Protein AF-A0A2T2WIY4-F1 (afdb_monomer_lite)

Organism: NCBI:txid53633

Radius of gyration: 14.81 Å; chains: 1; bounding box: 44×18×37 Å

Secondary structure (DSSP, 8-state):
-HHHHHHHHHHHHHHHHHTTSS---HHHHHHHHHHHHHHHHHHHHHHHHH--HHHHHHHHHHHHHHHHHHHS-TT-HHHHHHHHHHHHHHHHHHHHHHHHHHHHTT--

Sequence (108 aa):
MIFRVAFLVAFVVGLGNLFHVYTMSATLLDVHIVAGLIMLVALAWIAVETKNAVVVIAGILVIAGGILALTSAAASLLPNLFHVGLMLLAVALVEVAVGRTSRRATVH

Structure (mmCIF, N/CA/C/O backbone):
data_AF-A0A2T2WIY4-F1
#
_entry.id   AF-A0A2T2WIY4-F1
#
loop_
_atom_site.group_PDB
_atom_site.id
_atom_site.type_symbol
_atom_site.label_atom_id
_atom_site.label_alt_id
_atom_site.label_comp_id
_atom_site.label_asym_id
_atom_site.label_entity_id
_atom_site.label_seq_id
_atom_site.pdbx_PDB_ins_code
_atom_site.Cartn_x
_atom_site.Cartn_y
_atom_site.Cartn_z
_atom_site.occupancy
_atom_site.B_iso_or_equiv
_atom_site.auth_seq_id
_atom_site.auth_comp_id
_atom_site.auth_asym_id
_atom_site.auth_atom_id
_atom_site.pdbx_PDB_model_num
ATOM 1 N N . MET A 1 1 ? -13.772 -3.734 -1.097 1.00 84.25 1 MET A N 1
ATOM 2 C CA . MET A 1 1 ? -13.215 -4.376 -2.315 1.00 84.25 1 MET A CA 1
ATOM 3 C C . MET A 1 1 ? -12.162 -3.513 -3.006 1.00 84.25 1 MET A C 1
ATOM 5 O O . MET A 1 1 ? -11.114 -4.054 -3.324 1.00 84.25 1 MET A O 1
ATOM 9 N N . ILE A 1 2 ? -12.379 -2.199 -3.166 1.00 90.88 2 ILE A N 1
ATOM 10 C CA . ILE A 1 2 ? -11.441 -1.265 -3.832 1.00 90.88 2 ILE A CA 1
ATOM 11 C C . ILE A 1 2 ? -9.997 -1.373 -3.302 1.00 90.88 2 ILE A C 1
ATOM 13 O O . ILE A 1 2 ? -9.082 -1.545 -4.097 1.00 90.88 2 ILE A O 1
ATOM 17 N N . PHE A 1 3 ? -9.799 -1.377 -1.976 1.00 92.38 3 PHE A N 1
ATOM 18 C CA . PHE A 1 3 ? -8.474 -1.541 -1.353 1.00 92.38 3 PHE A CA 1
ATOM 19 C C . PHE A 1 3 ? -7.715 -2.783 -1.852 1.00 92.38 3 PHE A C 1
ATOM 21 O O . PHE A 1 3 ? -6.561 -2.682 -2.254 1.00 92.38 3 PHE A O 1
ATOM 28 N N . ARG A 1 4 ? -8.379 -3.948 -1.872 1.00 93.00 4 ARG A N 1
ATOM 29 C CA . ARG A 1 4 ? -7.770 -5.221 -2.289 1.00 93.00 4 ARG A CA 1
ATOM 30 C C . ARG A 1 4 ? -7.382 -5.211 -3.765 1.00 93.00 4 ARG A C 1
ATOM 32 O O . ARG A 1 4 ? -6.340 -5.747 -4.117 1.00 93.00 4 ARG A O 1
ATOM 39 N N . VAL A 1 5 ? -8.212 -4.603 -4.614 1.00 95.88 5 VAL A N 1
ATOM 40 C CA . VAL A 1 5 ? -7.935 -4.486 -6.053 1.00 95.88 5 VAL A CA 1
ATOM 41 C C . VAL A 1 5 ? -6.757 -3.546 -6.292 1.00 95.88 5 VAL A C 1
ATOM 43 O O . VAL A 1 5 ? -5.844 -3.907 -7.024 1.00 95.88 5 VAL A O 1
ATOM 46 N N . ALA A 1 6 ? -6.737 -2.383 -5.635 1.00 95.38 6 ALA A N 1
ATOM 47 C CA . ALA A 1 6 ? -5.623 -1.444 -5.726 1.00 95.38 6 ALA A CA 1
ATOM 48 C C . ALA A 1 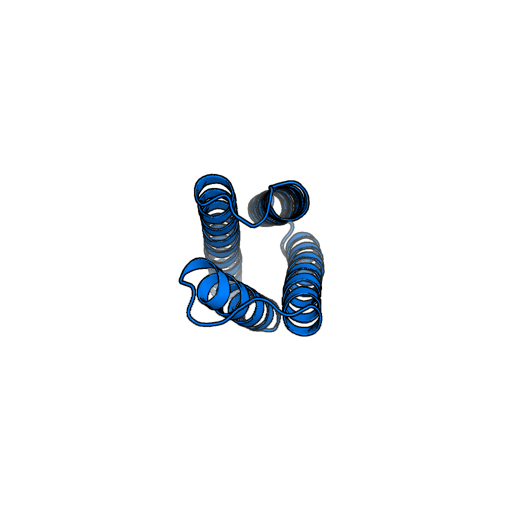6 ? -4.307 -2.086 -5.256 1.00 95.38 6 ALA A C 1
ATOM 50 O O . ALA A 1 6 ? -3.302 -2.005 -5.958 1.00 95.38 6 ALA A O 1
ATOM 51 N N . PHE A 1 7 ? -4.338 -2.817 -4.137 1.00 95.88 7 PHE A N 1
ATOM 52 C CA . PHE A 1 7 ? -3.197 -3.608 -3.685 1.00 95.88 7 PHE A CA 1
ATOM 53 C C . PHE A 1 7 ? -2.763 -4.645 -4.714 1.00 95.88 7 PHE A C 1
ATOM 55 O O . PHE A 1 7 ? -1.584 -4.704 -5.034 1.00 95.88 7 PHE A O 1
ATOM 62 N N . LEU A 1 8 ? -3.687 -5.439 -5.257 1.00 96.38 8 LEU A N 1
ATOM 63 C CA . LEU A 1 8 ? -3.350 -6.473 -6.230 1.00 96.38 8 LEU A CA 1
ATOM 64 C C . LEU A 1 8 ? -2.699 -5.880 -7.485 1.00 96.38 8 LEU A C 1
ATOM 66 O O . LEU A 1 8 ? -1.700 -6.415 -7.954 1.00 96.38 8 LEU A O 1
ATOM 70 N N . VAL A 1 9 ? -3.229 -4.765 -7.998 1.00 96.06 9 VAL A N 1
ATOM 71 C CA . VAL A 1 9 ? -2.649 -4.056 -9.147 1.00 96.06 9 VAL A CA 1
ATOM 72 C C . VAL A 1 9 ? -1.238 -3.574 -8.818 1.00 96.06 9 VAL A C 1
ATOM 74 O O . VAL A 1 9 ? -0.305 -3.914 -9.541 1.00 96.06 9 VAL A O 1
ATOM 77 N N . ALA A 1 10 ? -1.052 -2.850 -7.709 1.00 94.38 10 ALA A N 1
ATOM 78 C CA . ALA A 1 10 ? 0.271 -2.389 -7.292 1.00 94.38 10 ALA A CA 1
ATOM 79 C C . ALA A 1 10 ? 1.239 -3.570 -7.108 1.00 94.38 10 ALA A C 1
ATOM 81 O O . ALA A 1 10 ? 2.358 -3.548 -7.614 1.00 94.38 10 ALA A O 1
ATOM 82 N N . PHE A 1 11 ? 0.794 -4.632 -6.443 1.00 94.56 11 PHE A N 1
ATOM 83 C CA . PHE A 1 11 ? 1.603 -5.796 -6.117 1.00 94.56 11 PHE A CA 1
ATOM 84 C C . PHE A 1 11 ? 2.046 -6.564 -7.360 1.00 94.56 11 PHE A C 1
ATOM 86 O O . PHE A 1 11 ? 3.233 -6.835 -7.505 1.00 94.56 11 PHE A O 1
ATOM 93 N N . VAL A 1 12 ? 1.133 -6.860 -8.290 1.00 95.50 12 VAL A N 1
ATOM 94 C CA . VAL A 1 12 ? 1.479 -7.523 -9.557 1.00 95.50 12 VAL A CA 1
ATOM 95 C C . VAL A 1 12 ? 2.440 -6.654 -10.360 1.00 95.50 12 VAL A C 1
ATOM 97 O O . VAL A 1 12 ? 3.457 -7.163 -10.831 1.00 95.50 12 VAL A O 1
ATOM 100 N N . VAL A 1 13 ? 2.171 -5.343 -10.444 1.00 93.31 13 VAL A N 1
ATOM 101 C CA . VAL A 1 13 ? 3.038 -4.414 -11.175 1.00 93.31 13 VAL A CA 1
ATOM 102 C C . VAL A 1 13 ? 4.452 -4.371 -10.570 1.00 93.31 13 VAL A C 1
ATOM 104 O O . VAL A 1 13 ? 5.447 -4.431 -11.295 1.00 93.31 13 VAL A O 1
ATOM 107 N N . GLY A 1 14 ? 4.547 -4.323 -9.240 1.00 90.62 14 GLY A N 1
ATOM 108 C CA . GLY A 1 14 ? 5.814 -4.308 -8.510 1.00 90.62 14 GLY A CA 1
ATOM 109 C C . GLY A 1 14 ? 6.580 -5.629 -8.609 1.00 90.62 14 GLY A C 1
ATOM 110 O O . GLY A 1 14 ? 7.782 -5.617 -8.869 1.00 90.62 14 GLY A O 1
ATOM 111 N N . LEU A 1 15 ? 5.896 -6.770 -8.464 1.00 92.88 15 LEU A N 1
ATOM 112 C CA . LEU A 1 15 ? 6.518 -8.093 -8.554 1.00 92.88 15 LEU A CA 1
ATOM 113 C C . LEU A 1 15 ? 7.059 -8.390 -9.949 1.00 92.88 15 LEU A C 1
ATOM 115 O O . LEU A 1 15 ? 8.150 -8.944 -10.064 1.00 92.88 15 LEU A O 1
ATOM 119 N N . GLY A 1 16 ? 6.327 -8.023 -11.003 1.00 91.12 16 GLY A N 1
ATOM 120 C CA . GLY A 1 16 ? 6.799 -8.257 -12.364 1.00 91.12 16 GLY A CA 1
ATOM 121 C C . GLY A 1 16 ? 8.100 -7.510 -12.664 1.00 91.12 16 GLY A C 1
ATOM 122 O O . GLY A 1 16 ? 8.982 -8.072 -13.309 1.00 91.12 16 GLY A O 1
ATOM 123 N N . ASN A 1 17 ? 8.277 -6.306 -12.108 1.00 89.06 17 ASN A N 1
ATOM 124 C CA . ASN A 1 17 ? 9.551 -5.593 -12.183 1.00 89.06 17 ASN A CA 1
ATOM 125 C C . ASN A 1 17 ? 10.628 -6.213 -11.270 1.00 89.06 17 ASN A C 1
ATOM 127 O O . ASN A 1 17 ? 11.764 -6.391 -11.701 1.00 89.06 17 ASN A O 1
ATOM 131 N N . LEU A 1 18 ? 10.279 -6.577 -10.029 1.00 89.50 18 LEU A N 1
ATOM 132 C CA . LEU A 1 18 ? 11.209 -7.164 -9.053 1.00 89.50 18 LEU A CA 1
ATOM 133 C C . LEU A 1 18 ? 11.816 -8.494 -9.524 1.00 89.50 18 LEU A C 1
ATOM 135 O O . LEU A 1 18 ? 12.994 -8.747 -9.297 1.00 89.50 18 LEU A O 1
ATOM 139 N N . PHE A 1 19 ? 11.015 -9.337 -10.175 1.00 91.38 19 PHE A N 1
ATOM 140 C CA . PHE A 1 19 ? 11.445 -10.630 -10.712 1.00 91.38 19 PHE A CA 1
ATOM 141 C C . PHE A 1 19 ? 11.883 -10.564 -12.181 1.00 91.38 19 PHE A C 1
ATOM 143 O O . PHE A 1 19 ? 12.076 -11.606 -12.801 1.00 91.38 19 PHE A O 1
ATOM 150 N N . HIS A 1 20 ? 12.036 -9.361 -12.745 1.00 88.50 20 HIS A N 1
ATOM 151 C CA . HIS A 1 20 ? 12.449 -9.146 -14.135 1.00 88.50 20 HIS A CA 1
ATOM 152 C C . HIS A 1 20 ? 11.564 -9.852 -15.184 1.00 88.50 20 HIS A C 1
ATOM 154 O O . HIS A 1 20 ? 12.038 -10.226 -16.253 1.00 88.50 20 HIS A O 1
ATOM 160 N N . VAL A 1 21 ? 10.265 -10.008 -14.905 1.00 92.81 21 VAL A N 1
ATOM 161 C CA . VAL A 1 21 ? 9.273 -10.512 -15.875 1.00 92.81 21 VAL A CA 1
ATOM 162 C C . VAL A 1 21 ? 9.065 -9.496 -17.004 1.00 92.81 21 VAL A C 1
ATOM 164 O O . VAL A 1 21 ? 8.878 -9.872 -18.158 1.00 92.81 21 VAL A O 1
ATOM 167 N N . TYR A 1 22 ? 9.128 -8.204 -16.678 1.00 90.12 22 TYR A N 1
ATOM 168 C CA . TYR A 1 22 ? 9.177 -7.091 -17.627 1.00 90.12 22 TYR A CA 1
ATOM 169 C C . TYR A 1 22 ? 9.961 -5.921 -17.027 1.00 90.12 22 TYR A C 1
ATOM 171 O O . TYR A 1 22 ? 10.213 -5.865 -15.822 1.00 90.12 22 TYR A O 1
ATOM 179 N N . THR A 1 23 ? 10.327 -4.956 -17.867 1.00 86.94 23 THR A N 1
ATOM 180 C CA . THR A 1 23 ? 10.945 -3.700 -17.439 1.00 86.94 23 THR A CA 1
ATOM 181 C C . THR A 1 23 ? 9.878 -2.677 -17.054 1.00 86.94 23 THR A C 1
ATOM 183 O O . THR A 1 23 ? 8.895 -2.485 -17.774 1.00 86.94 23 THR A O 1
ATOM 186 N N . MET A 1 24 ? 10.050 -2.007 -15.909 1.00 89.00 24 MET A N 1
ATOM 187 C CA . MET A 1 24 ? 9.132 -0.945 -15.489 1.00 89.00 24 MET A CA 1
ATOM 188 C C . MET A 1 24 ? 9.216 0.247 -16.450 1.00 89.00 24 MET A C 1
ATOM 190 O O . MET A 1 24 ? 10.197 0.991 -16.454 1.00 89.00 24 MET A O 1
ATOM 194 N N . SER A 1 25 ? 8.177 0.439 -17.262 1.00 93.56 25 SER A N 1
ATOM 195 C CA . SER A 1 25 ? 8.006 1.648 -18.068 1.00 93.56 25 SER A CA 1
ATOM 196 C C . SER A 1 25 ? 7.474 2.803 -17.214 1.00 93.56 25 SER A C 1
ATOM 198 O O . SER A 1 25 ? 6.908 2.579 -16.143 1.00 93.56 25 SER A O 1
ATOM 200 N N . ALA A 1 26 ? 7.597 4.040 -17.707 1.00 92.25 26 ALA A N 1
ATOM 201 C CA . ALA A 1 26 ? 7.035 5.215 -17.033 1.00 92.25 26 ALA A CA 1
ATOM 202 C C . ALA A 1 26 ? 5.528 5.053 -16.756 1.00 92.25 26 ALA A C 1
ATOM 204 O O . ALA A 1 26 ? 5.069 5.297 -15.648 1.00 92.25 26 ALA A O 1
ATOM 205 N N . THR A 1 27 ? 4.774 4.518 -17.720 1.00 94.75 27 THR A N 1
ATOM 206 C CA . THR A 1 27 ? 3.336 4.268 -17.558 1.00 94.75 27 THR A CA 1
ATOM 207 C C . THR A 1 27 ? 3.034 3.221 -16.484 1.00 94.75 27 THR A C 1
ATOM 209 O O . THR A 1 27 ? 2.091 3.390 -15.716 1.00 94.75 27 THR A O 1
ATOM 212 N N . LEU A 1 28 ? 3.812 2.134 -16.401 1.00 93.56 28 LEU A N 1
ATOM 213 C CA . LEU A 1 28 ? 3.618 1.120 -15.357 1.00 93.56 28 LEU A CA 1
ATOM 214 C C . LEU A 1 28 ? 3.979 1.660 -13.971 1.00 93.56 28 LEU A C 1
ATOM 216 O O . LEU A 1 28 ? 3.287 1.351 -13.001 1.00 93.56 28 LEU A O 1
ATOM 220 N N . LEU A 1 29 ? 5.014 2.498 -13.891 1.00 92.19 29 LEU A N 1
ATOM 221 C CA . LEU A 1 29 ? 5.368 3.202 -12.666 1.00 92.19 29 LEU A CA 1
ATOM 222 C C . LEU A 1 29 ? 4.222 4.114 -12.204 1.00 92.19 29 LEU A C 1
ATOM 224 O O . LEU A 1 29 ? 3.829 4.039 -11.041 1.00 92.19 29 LEU A O 1
ATOM 228 N N . ASP A 1 30 ? 3.631 4.898 -13.109 1.00 94.19 30 ASP A N 1
ATOM 229 C CA . ASP A 1 30 ? 2.484 5.759 -1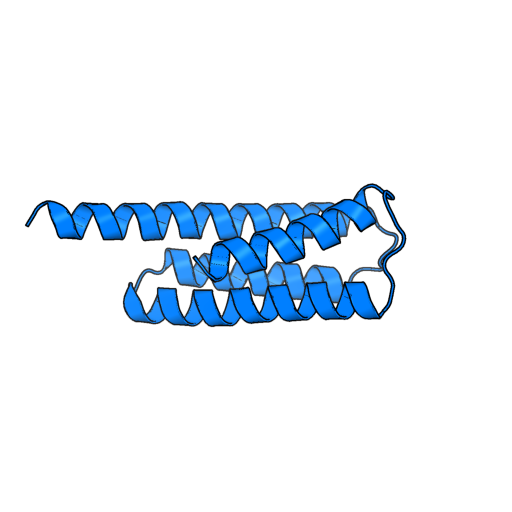2.798 1.00 94.19 30 ASP A CA 1
ATOM 230 C C . ASP A 1 30 ? 1.290 4.941 -12.294 1.00 94.19 30 ASP A C 1
ATOM 232 O O . ASP A 1 30 ? 0.703 5.261 -11.260 1.00 94.19 30 ASP A O 1
ATOM 236 N N . VAL A 1 31 ? 0.960 3.835 -12.972 1.00 95.38 31 VAL A N 1
ATOM 237 C CA . VAL A 1 31 ? -0.113 2.920 -12.546 1.00 95.38 31 VAL A CA 1
ATOM 238 C C . VAL A 1 31 ? 0.162 2.356 -11.149 1.00 95.38 31 VAL A C 1
ATOM 240 O O . VAL A 1 31 ? -0.747 2.307 -10.319 1.00 95.38 31 VAL A O 1
ATOM 243 N N . HIS A 1 32 ? 1.404 1.961 -10.863 1.00 95.19 32 HIS A N 1
ATOM 244 C CA . HIS A 1 32 ? 1.803 1.445 -9.556 1.00 95.19 32 HIS A CA 1
ATOM 245 C C . HIS A 1 32 ? 1.651 2.501 -8.450 1.00 95.19 32 HIS A C 1
ATOM 247 O O . HIS A 1 32 ? 1.059 2.222 -7.404 1.00 95.19 32 HIS A O 1
ATOM 253 N N . ILE A 1 33 ? 2.128 3.726 -8.694 1.00 94.44 33 ILE A N 1
ATOM 254 C CA . ILE A 1 33 ? 2.028 4.842 -7.745 1.00 94.44 33 ILE A CA 1
ATOM 255 C C . ILE A 1 33 ? 0.561 5.201 -7.495 1.00 94.44 33 ILE A C 1
ATOM 257 O O . ILE A 1 33 ? 0.141 5.307 -6.343 1.00 94.44 33 ILE A O 1
ATOM 261 N N . VAL A 1 34 ? -0.244 5.337 -8.553 1.00 96.88 34 VAL A N 1
ATOM 262 C CA . VAL A 1 34 ? -1.675 5.654 -8.442 1.00 96.88 34 VAL A CA 1
ATOM 263 C C . VAL A 1 34 ? -2.414 4.571 -7.658 1.00 96.8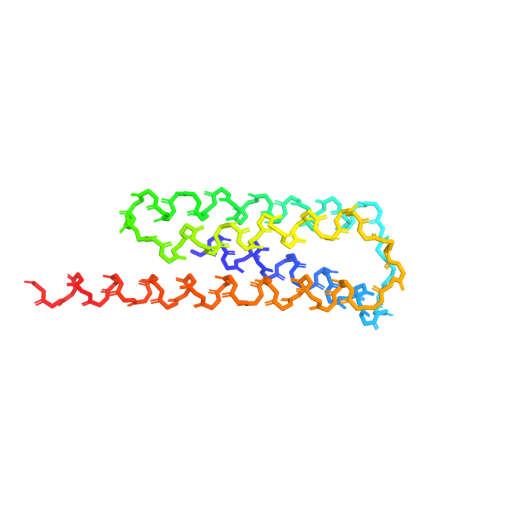8 34 VAL A C 1
ATOM 265 O O . VAL A 1 34 ? -3.217 4.892 -6.781 1.00 96.88 34 VAL A O 1
ATOM 268 N N . ALA A 1 35 ? -2.113 3.294 -7.900 1.00 96.62 35 ALA A N 1
ATOM 269 C CA . ALA A 1 35 ? -2.679 2.197 -7.124 1.00 96.62 35 ALA A CA 1
ATOM 270 C C . ALA A 1 35 ? -2.311 2.300 -5.629 1.00 96.62 35 ALA A C 1
ATOM 272 O O . ALA A 1 35 ? -3.186 2.154 -4.772 1.00 96.62 35 ALA A O 1
ATOM 273 N N . GLY A 1 36 ? -1.060 2.648 -5.306 1.00 95.50 36 GLY A N 1
ATOM 274 C CA . GLY A 1 36 ? -0.624 2.931 -3.934 1.00 95.50 36 GLY A CA 1
ATOM 275 C C . GLY A 1 36 ? -1.362 4.112 -3.285 1.00 95.50 36 GLY A C 1
ATOM 276 O O . GLY A 1 36 ? -1.784 4.025 -2.131 1.00 95.50 36 GLY A O 1
ATOM 277 N N . LEU A 1 37 ? -1.605 5.195 -4.027 1.00 96.75 37 LEU A N 1
ATOM 278 C CA . LEU A 1 37 ? -2.380 6.343 -3.538 1.00 96.75 37 LEU A CA 1
ATOM 279 C C . LEU A 1 37 ? -3.848 5.980 -3.276 1.00 96.75 37 LEU A C 1
ATOM 281 O O . LEU A 1 37 ? -4.400 6.358 -2.242 1.00 96.75 37 LEU A O 1
ATOM 285 N N . ILE A 1 38 ? -4.472 5.198 -4.162 1.00 97.25 38 ILE A N 1
ATOM 286 C CA . ILE A 1 38 ? -5.838 4.692 -3.961 1.00 97.25 38 ILE A CA 1
ATOM 287 C C . ILE A 1 38 ? -5.905 3.832 -2.693 1.00 97.25 38 ILE A C 1
ATOM 289 O O . ILE A 1 38 ? -6.854 3.961 -1.915 1.00 97.25 38 ILE A O 1
ATOM 293 N N . MET A 1 39 ? -4.897 2.986 -2.447 1.00 96.12 39 MET A N 1
ATOM 294 C CA . MET A 1 39 ? -4.809 2.229 -1.196 1.00 96.12 39 MET A CA 1
ATOM 295 C C . MET A 1 39 ? -4.748 3.151 0.023 1.00 96.12 39 MET A C 1
ATOM 297 O O . MET A 1 39 ? -5.483 2.915 0.978 1.00 96.12 39 MET A O 1
ATOM 301 N N . LEU A 1 40 ? -3.917 4.197 -0.000 1.00 96.00 40 LEU A N 1
ATOM 302 C CA . LEU A 1 40 ? -3.799 5.144 1.113 1.00 96.00 40 LEU A CA 1
ATOM 303 C C . LEU A 1 40 ? -5.119 5.861 1.408 1.00 96.00 40 LEU A C 1
ATOM 305 O O . LEU A 1 40 ? -5.525 5.935 2.567 1.00 96.00 40 LEU A O 1
ATOM 309 N N . VAL A 1 41 ? -5.824 6.326 0.374 1.00 97.12 41 VAL A N 1
ATOM 310 C CA . VAL A 1 41 ? -7.149 6.948 0.526 1.00 97.12 41 VAL A CA 1
ATOM 311 C C . VAL A 1 41 ? -8.150 5.955 1.120 1.00 97.12 41 VAL A C 1
ATOM 313 O O . VAL A 1 41 ? -8.875 6.289 2.058 1.00 97.12 41 VAL A O 1
ATOM 316 N N . ALA A 1 42 ? -8.161 4.711 0.633 1.00 95.44 42 ALA A N 1
ATOM 317 C CA . ALA A 1 42 ? -9.030 3.670 1.171 1.00 95.44 42 ALA A CA 1
ATOM 318 C C . ALA A 1 42 ? -8.707 3.347 2.640 1.00 95.44 42 ALA A C 1
ATOM 320 O O . ALA A 1 42 ? -9.622 3.161 3.438 1.00 95.44 42 ALA A O 1
ATOM 321 N N . LEU A 1 43 ? -7.427 3.315 3.021 1.00 95.62 43 LEU A N 1
ATOM 322 C CA . LEU A 1 43 ? -7.005 3.098 4.405 1.00 95.62 43 LEU A CA 1
ATOM 323 C C . LEU A 1 43 ? -7.407 4.247 5.318 1.00 95.62 43 LEU A C 1
ATOM 325 O O . LEU A 1 43 ? -7.900 3.987 6.412 1.00 95.62 43 LEU A O 1
ATOM 329 N N . ALA A 1 44 ? -7.249 5.492 4.869 1.00 94.50 44 ALA A N 1
ATOM 330 C CA . ALA A 1 44 ? -7.704 6.658 5.615 1.00 94.50 44 ALA A CA 1
ATOM 331 C C . ALA A 1 44 ? -9.216 6.583 5.872 1.00 94.50 44 ALA A C 1
ATOM 333 O O . ALA A 1 44 ? -9.656 6.752 7.008 1.00 94.50 44 ALA A O 1
ATOM 334 N N . TRP A 1 45 ? -9.999 6.226 4.850 1.00 95.06 45 TRP A N 1
ATOM 335 C CA . TRP A 1 45 ? -11.439 6.021 4.993 1.00 95.06 45 TRP A CA 1
ATOM 336 C C . TRP A 1 45 ? -11.776 4.904 5.994 1.00 95.06 45 TRP A C 1
ATOM 338 O O . TRP A 1 45 ? -12.557 5.113 6.920 1.00 95.06 45 TRP A O 1
ATOM 348 N N . ILE A 1 46 ? -11.151 3.726 5.863 1.00 92.19 46 ILE A N 1
ATOM 349 C CA . ILE A 1 46 ? -11.368 2.592 6.779 1.00 92.19 46 ILE A CA 1
ATOM 350 C C . ILE A 1 46 ? -10.958 2.960 8.211 1.00 92.19 46 ILE A C 1
ATOM 352 O O . ILE A 1 46 ? -11.631 2.562 9.162 1.00 92.19 46 ILE A O 1
ATOM 356 N N . ALA A 1 47 ? -9.871 3.710 8.392 1.00 93.19 47 ALA A N 1
ATOM 357 C CA . ALA A 1 47 ? -9.403 4.140 9.704 1.00 93.19 47 ALA A CA 1
ATOM 358 C C . ALA A 1 47 ? -10.414 5.069 10.389 1.00 93.19 47 ALA A C 1
ATOM 360 O O . ALA A 1 47 ? -10.687 4.885 11.574 1.00 93.19 47 ALA A O 1
ATOM 361 N N . VAL A 1 48 ? -10.999 6.016 9.645 1.00 93.50 48 VAL A N 1
ATOM 362 C CA . VAL A 1 48 ? -12.053 6.914 10.148 1.00 93.50 48 VAL A CA 1
ATOM 363 C C . VAL A 1 48 ? -13.300 6.122 10.540 1.00 93.50 48 VAL A C 1
ATOM 365 O O . VAL A 1 48 ? -13.797 6.283 11.654 1.00 93.50 48 VAL A O 1
ATOM 368 N N . GLU A 1 49 ? -13.759 5.226 9.666 1.00 91.56 49 GLU A N 1
ATOM 369 C CA . GLU A 1 49 ? -14.985 4.448 9.878 1.00 91.56 49 GLU A CA 1
ATOM 370 C C . GLU A 1 49 ? -14.857 3.476 11.060 1.00 91.56 49 GLU A C 1
ATOM 372 O O . GLU A 1 49 ? -15.730 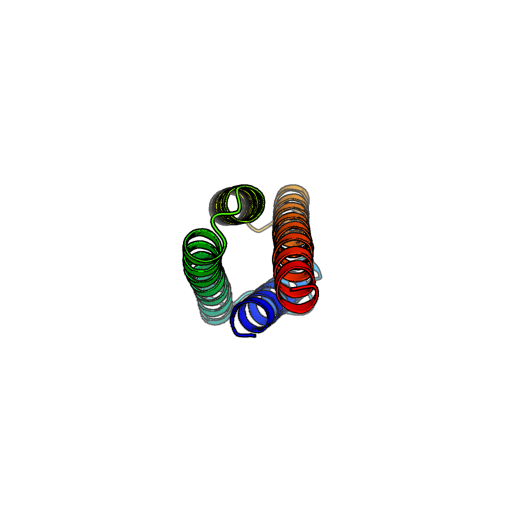3.376 11.919 1.00 91.56 49 GLU A O 1
ATOM 377 N N . THR A 1 50 ? -13.736 2.757 11.136 1.00 88.31 50 THR A N 1
ATOM 378 C CA . THR A 1 50 ? -13.535 1.708 12.149 1.00 88.31 50 THR A CA 1
ATOM 379 C C . THR A 1 50 ? -12.935 2.222 13.454 1.00 88.31 50 THR A C 1
ATOM 381 O O . THR A 1 50 ? -12.930 1.486 14.442 1.00 88.31 50 THR A O 1
ATOM 384 N N . LYS A 1 51 ? -12.387 3.447 13.462 1.00 90.69 51 LYS A N 1
ATOM 385 C CA . LYS A 1 51 ? -11.616 4.038 14.574 1.00 90.69 51 LYS A CA 1
ATOM 386 C C . LYS A 1 51 ? -10.530 3.097 15.116 1.00 90.69 51 LYS A C 1
ATOM 388 O O . LYS A 1 51 ? -10.212 3.106 16.304 1.00 90.69 51 LYS A O 1
ATOM 393 N N . ASN A 1 52 ? -9.979 2.245 14.252 1.00 91.12 52 ASN A N 1
ATOM 394 C CA . ASN A 1 52 ? -9.056 1.191 14.645 1.00 91.12 52 ASN A CA 1
ATOM 395 C C . ASN A 1 52 ? -7.602 1.632 14.432 1.00 91.12 52 ASN A C 1
ATOM 397 O O . ASN A 1 52 ? -7.154 1.817 13.299 1.00 91.12 52 ASN A O 1
ATOM 401 N N . ALA A 1 53 ? -6.842 1.730 15.526 1.00 92.81 53 ALA A N 1
ATOM 402 C CA . ALA A 1 53 ? -5.433 2.120 15.501 1.00 92.81 53 ALA A CA 1
ATOM 403 C C . ALA A 1 53 ? -4.560 1.202 14.624 1.00 92.81 53 ALA A C 1
ATOM 405 O O . ALA A 1 53 ? -3.588 1.664 14.033 1.00 92.81 53 ALA A O 1
ATOM 406 N N . VAL A 1 54 ? -4.921 -0.078 14.471 1.00 94.81 54 VAL A N 1
ATOM 407 C CA . VAL A 1 54 ? -4.189 -1.023 13.610 1.00 94.81 54 VAL A CA 1
ATOM 408 C C . VAL A 1 54 ? -4.245 -0.600 12.139 1.00 94.81 54 VAL A C 1
ATOM 410 O O . VAL A 1 54 ? -3.252 -0.729 11.427 1.00 94.81 54 VAL A O 1
ATOM 413 N N . VAL A 1 55 ? -5.374 -0.046 11.687 1.00 95.00 55 VAL A N 1
ATOM 414 C CA . VAL A 1 55 ? -5.523 0.452 10.309 1.00 95.00 55 VAL A CA 1
ATOM 415 C C . VAL A 1 55 ? -4.667 1.702 10.096 1.00 95.00 55 VAL A C 1
ATOM 417 O O . VAL A 1 55 ? -4.056 1.852 9.042 1.00 95.00 55 VAL A O 1
ATOM 420 N N . VAL A 1 56 ? -4.550 2.561 11.114 1.00 95.44 56 VAL A N 1
ATOM 421 C CA . VAL A 1 56 ? -3.655 3.731 11.078 1.00 95.44 56 VAL A CA 1
ATOM 422 C C . VAL A 1 56 ? -2.195 3.292 10.970 1.00 95.44 56 VAL A C 1
ATOM 424 O O . VAL A 1 56 ? -1.473 3.788 10.108 1.00 95.44 56 VAL A O 1
ATOM 427 N N . ILE A 1 57 ? -1.771 2.319 11.785 1.00 96.44 57 ILE A N 1
ATOM 428 C CA . ILE A 1 57 ? -0.418 1.745 11.719 1.00 96.44 57 ILE A CA 1
ATOM 429 C C . ILE A 1 57 ? -0.153 1.173 10.325 1.00 96.44 57 ILE A C 1
ATOM 431 O O . ILE A 1 57 ? 0.893 1.446 9.743 1.00 96.44 57 ILE A O 1
ATOM 435 N N . ALA A 1 58 ? -1.107 0.438 9.752 1.00 96.50 58 ALA A N 1
ATOM 436 C CA . ALA A 1 58 ? -0.976 -0.064 8.390 1.00 96.50 58 ALA A CA 1
ATOM 437 C C . ALA A 1 58 ? -0.819 1.067 7.360 1.00 96.50 58 ALA A C 1
ATOM 439 O O . ALA A 1 58 ? 0.050 0.976 6.499 1.00 96.50 58 ALA A O 1
ATOM 440 N N . GLY A 1 59 ? -1.588 2.154 7.476 1.00 96.00 59 GLY A N 1
ATOM 441 C CA . GLY A 1 59 ? -1.421 3.348 6.642 1.00 96.00 59 GLY A CA 1
ATOM 442 C C . GLY A 1 59 ? -0.015 3.947 6.738 1.00 96.00 59 GLY A C 1
ATOM 443 O O . GLY A 1 59 ? 0.597 4.242 5.713 1.00 96.00 59 GLY A O 1
ATOM 444 N N . ILE A 1 60 ? 0.540 4.044 7.949 1.00 96.94 60 ILE A N 1
ATOM 445 C CA . ILE A 1 60 ? 1.917 4.513 8.172 1.00 96.94 60 ILE A CA 1
ATOM 446 C C . ILE A 1 60 ? 2.932 3.579 7.500 1.00 96.94 60 ILE A C 1
ATOM 448 O O . ILE A 1 60 ? 3.864 4.063 6.861 1.00 96.94 60 ILE A O 1
ATOM 452 N N . LEU A 1 61 ? 2.745 2.258 7.582 1.00 97.44 61 LEU A N 1
ATOM 453 C CA . LEU A 1 61 ? 3.611 1.293 6.895 1.00 97.44 61 LEU A CA 1
ATOM 454 C C . LEU A 1 61 ? 3.550 1.447 5.368 1.00 97.44 61 LEU A C 1
ATOM 456 O O . LEU A 1 61 ? 4.591 1.360 4.717 1.00 97.44 61 LEU A O 1
ATOM 460 N N . VAL A 1 62 ? 2.367 1.723 4.799 1.00 96.38 62 VAL A N 1
ATOM 461 C CA . VAL A 1 62 ? 2.232 2.009 3.360 1.00 96.38 62 VAL A CA 1
ATOM 462 C C . VAL A 1 62 ? 3.006 3.272 2.981 1.00 96.38 62 VAL A C 1
ATOM 464 O O . VAL A 1 62 ? 3.760 3.251 2.011 1.00 96.38 62 VAL A O 1
ATOM 467 N N . ILE A 1 63 ? 2.894 4.348 3.767 1.00 96.56 63 ILE A N 1
ATOM 468 C CA . ILE A 1 63 ? 3.647 5.593 3.537 1.00 96.56 63 ILE A CA 1
ATOM 469 C C . ILE A 1 63 ? 5.155 5.339 3.628 1.00 96.56 63 ILE A C 1
ATOM 471 O O . ILE A 1 63 ? 5.897 5.714 2.723 1.00 96.56 63 ILE A O 1
ATOM 475 N N . ALA A 1 64 ? 5.613 4.672 4.690 1.00 95.75 64 ALA A N 1
ATOM 476 C CA . ALA A 1 64 ? 7.027 4.377 4.902 1.00 95.75 64 ALA A CA 1
ATOM 477 C C . ALA A 1 64 ? 7.605 3.521 3.767 1.00 95.75 64 ALA A C 1
ATOM 479 O O . ALA A 1 64 ? 8.673 3.830 3.241 1.00 95.75 64 ALA A O 1
ATOM 480 N N . GLY A 1 65 ? 6.881 2.481 3.343 1.00 94.12 65 GLY A N 1
ATOM 481 C CA . GLY A 1 65 ? 7.293 1.670 2.205 1.00 94.12 65 GLY A CA 1
ATOM 482 C C . GLY A 1 65 ? 7.269 2.449 0.890 1.00 94.12 65 GLY A C 1
ATOM 483 O O . GLY A 1 65 ? 8.191 2.295 0.095 1.00 94.12 65 GLY A O 1
ATOM 484 N N . GLY A 1 66 ? 6.280 3.316 0.660 1.00 91.12 66 GLY A N 1
ATOM 485 C CA . GLY A 1 66 ? 6.232 4.183 -0.522 1.00 91.12 66 GLY A CA 1
ATOM 486 C C . GLY A 1 66 ? 7.429 5.136 -0.599 1.00 91.12 66 GLY A C 1
ATOM 487 O O . GLY A 1 66 ? 8.083 5.221 -1.634 1.00 91.12 66 GLY A O 1
ATOM 488 N N . ILE A 1 67 ? 7.781 5.784 0.517 1.00 92.56 67 ILE A N 1
ATOM 489 C CA . ILE A 1 67 ? 8.974 6.639 0.614 1.00 92.56 67 ILE A CA 1
ATOM 490 C C . ILE A 1 67 ? 10.245 5.823 0.352 1.00 92.56 67 ILE A C 1
ATOM 492 O O . ILE A 1 67 ? 11.094 6.255 -0.426 1.00 92.56 67 ILE A O 1
ATOM 496 N N . LEU A 1 68 ? 10.372 4.633 0.951 1.00 91.69 68 LEU A N 1
ATOM 497 C CA . LEU A 1 68 ? 11.505 3.732 0.719 1.00 91.69 68 LEU A CA 1
ATOM 498 C C . LEU A 1 68 ? 11.661 3.376 -0.769 1.00 91.69 68 LEU A C 1
ATOM 500 O O . LEU A 1 68 ? 12.768 3.427 -1.302 1.00 91.69 68 LEU A O 1
ATOM 504 N N . ALA A 1 69 ? 10.565 3.049 -1.455 1.00 87.12 69 ALA A N 1
ATOM 505 C CA . ALA A 1 69 ? 10.592 2.731 -2.882 1.00 87.12 69 ALA A CA 1
ATOM 506 C C . ALA A 1 69 ? 10.995 3.936 -3.747 1.00 87.12 69 ALA A C 1
ATOM 508 O O . ALA A 1 69 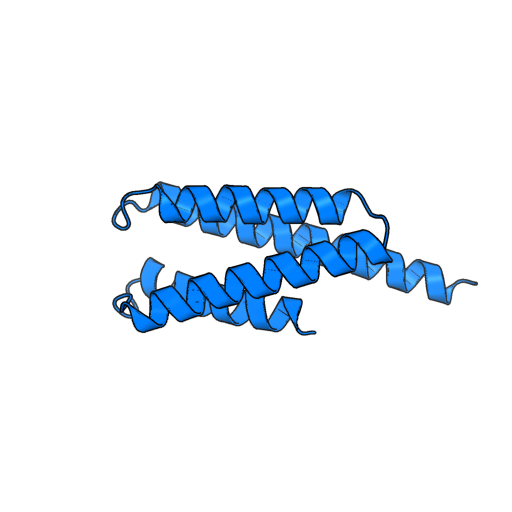? 11.782 3.780 -4.671 1.00 87.12 69 ALA A O 1
ATOM 509 N N . LEU A 1 70 ? 10.509 5.140 -3.429 1.00 87.38 70 LEU A N 1
ATOM 510 C CA . LEU A 1 70 ? 10.825 6.360 -4.185 1.00 87.38 70 LEU A CA 1
ATOM 511 C C . LEU A 1 70 ? 12.266 6.847 -3.985 1.00 87.38 70 LEU A C 1
ATOM 513 O O . LEU A 1 70 ? 12.821 7.511 -4.856 1.00 87.38 70 LEU A O 1
ATOM 517 N N . THR A 1 71 ? 12.854 6.560 -2.824 1.00 86.88 71 THR A N 1
ATOM 518 C CA . THR A 1 71 ? 14.188 7.051 -2.443 1.00 86.88 71 THR A CA 1
ATOM 519 C C . THR A 1 71 ? 15.300 6.039 -2.678 1.00 86.88 71 THR A C 1
ATOM 521 O O . THR A 1 71 ? 16.472 6.414 -2.718 1.00 86.88 71 THR A O 1
ATOM 524 N N . SER A 1 72 ? 14.965 4.760 -2.839 1.00 80.75 72 SER A N 1
ATOM 525 C CA . SER A 1 72 ? 15.953 3.732 -3.144 1.00 80.75 72 SER A CA 1
ATOM 526 C C . SER A 1 72 ? 16.324 3.751 -4.624 1.00 80.75 72 SER A C 1
ATOM 528 O O . SER A 1 72 ? 15.492 3.955 -5.507 1.00 80.75 72 SER A O 1
ATOM 530 N N . ALA A 1 73 ? 17.607 3.526 -4.917 1.00 62.91 73 ALA A N 1
ATOM 531 C CA . ALA A 1 73 ? 18.033 3.293 -6.287 1.00 62.91 73 ALA A CA 1
ATOM 532 C C . ALA A 1 73 ? 17.328 2.026 -6.794 1.00 62.91 73 ALA A C 1
ATOM 534 O O . ALA A 1 73 ? 17.545 0.941 -6.242 1.00 62.91 73 ALA A O 1
ATOM 535 N N . ALA A 1 74 ? 16.508 2.171 -7.840 1.00 61.47 74 ALA A N 1
ATOM 536 C CA . ALA A 1 74 ? 15.605 1.144 -8.374 1.00 61.47 74 ALA A CA 1
ATOM 537 C C . ALA A 1 74 ? 16.270 -0.217 -8.681 1.00 61.47 74 ALA A C 1
ATOM 539 O O . ALA A 1 74 ? 15.585 -1.232 -8.789 1.00 61.47 74 ALA A O 1
ATOM 540 N N . ALA A 1 75 ? 17.602 -0.253 -8.790 1.00 62.78 75 ALA A N 1
ATOM 541 C CA . ALA A 1 75 ? 18.398 -1.448 -9.058 1.00 62.78 75 ALA A CA 1
ATOM 542 C C . ALA A 1 75 ? 18.770 -2.278 -7.810 1.00 62.78 75 ALA A C 1
ATOM 544 O O . ALA A 1 75 ? 19.301 -3.378 -7.949 1.00 62.78 75 ALA A O 1
ATOM 545 N N . SER A 1 76 ? 18.543 -1.778 -6.590 1.00 76.44 76 SER A N 1
ATOM 546 C CA . SER A 1 76 ? 18.942 -2.491 -5.370 1.00 76.44 76 SER A CA 1
ATOM 547 C C . SER A 1 76 ? 17.849 -3.453 -4.883 1.00 76.44 76 SER A C 1
ATOM 549 O O . SER A 1 76 ? 16.723 -3.061 -4.592 1.00 76.44 76 SER A O 1
ATOM 551 N N . LEU A 1 77 ? 18.187 -4.743 -4.782 1.00 84.12 77 LEU A N 1
ATOM 552 C CA . LEU A 1 77 ? 17.247 -5.806 -4.401 1.00 84.12 77 LEU A CA 1
ATOM 553 C C . LEU A 1 77 ? 16.699 -5.631 -2.975 1.00 84.12 77 LEU A C 1
ATOM 555 O O . LEU A 1 77 ? 15.513 -5.843 -2.730 1.00 84.12 77 LEU A O 1
ATOM 559 N N . LEU A 1 78 ? 17.558 -5.246 -2.026 1.00 87.69 78 LEU A N 1
ATOM 560 C CA . LEU A 1 78 ? 17.212 -5.238 -0.604 1.00 87.69 78 LEU A CA 1
ATOM 561 C C . LEU A 1 78 ? 16.096 -4.225 -0.267 1.00 87.69 78 LEU A C 1
ATOM 563 O O . LEU A 1 78 ? 15.108 -4.642 0.338 1.00 87.69 78 LEU A O 1
ATOM 567 N N . PRO A 1 79 ? 16.164 -2.941 -0.681 1.00 89.44 79 PRO A N 1
ATOM 568 C CA . PRO A 1 79 ? 15.080 -1.987 -0.436 1.00 89.44 79 PRO A CA 1
ATOM 569 C C . PRO A 1 79 ? 13.759 -2.392 -1.092 1.00 89.44 79 PRO A C 1
ATOM 571 O O . PRO A 1 79 ? 12.706 -2.220 -0.481 1.00 89.44 79 PRO A O 1
ATOM 574 N N . ASN A 1 80 ? 13.809 -3.002 -2.281 1.00 88.44 80 ASN A N 1
ATOM 575 C CA . ASN A 1 80 ? 12.614 -3.507 -2.955 1.00 88.44 80 ASN A CA 1
ATOM 576 C C . ASN A 1 80 ? 11.950 -4.644 -2.159 1.00 88.44 80 ASN A C 1
ATOM 578 O O . ASN A 1 80 ? 10.730 -4.656 -1.996 1.00 88.44 80 ASN A O 1
ATOM 582 N N . LEU A 1 81 ? 12.738 -5.571 -1.600 1.00 91.50 81 LEU A N 1
ATOM 583 C CA . LEU A 1 81 ? 12.219 -6.629 -0.725 1.00 91.50 81 LEU A CA 1
ATOM 584 C C . LEU A 1 81 ? 11.641 -6.070 0.580 1.00 91.50 81 LEU A C 1
ATOM 586 O O . LEU A 1 81 ? 10.575 -6.510 1.012 1.00 91.50 81 LEU A O 1
ATOM 590 N N . PHE A 1 82 ? 12.298 -5.078 1.189 1.00 93.50 82 PHE A N 1
ATOM 591 C CA . PHE A 1 82 ? 11.763 -4.391 2.368 1.00 93.50 82 PHE A CA 1
ATOM 592 C C . PHE A 1 82 ? 10.450 -3.668 2.060 1.00 93.50 82 PHE A C 1
ATOM 594 O O . PHE A 1 82 ? 9.498 -3.802 2.827 1.00 93.50 82 PHE A O 1
ATOM 601 N N . HIS A 1 83 ? 10.362 -2.961 0.931 1.00 93.81 83 HIS A N 1
ATOM 602 C CA . HIS A 1 83 ? 9.125 -2.334 0.470 1.00 93.81 83 HIS A CA 1
ATOM 603 C C . HIS A 1 83 ? 7.995 -3.365 0.359 1.00 93.81 83 HIS A C 1
ATOM 605 O O . HIS A 1 83 ? 6.935 -3.181 0.957 1.00 93.81 83 HIS A O 1
ATOM 611 N N . VAL A 1 84 ? 8.242 -4.488 -0.326 1.00 94.44 84 VAL A N 1
ATOM 612 C CA . VAL A 1 84 ? 7.266 -5.581 -0.458 1.00 94.44 84 VAL A CA 1
ATOM 613 C C . VAL A 1 84 ? 6.850 -6.126 0.910 1.00 94.44 84 VAL A C 1
ATOM 615 O O . VAL 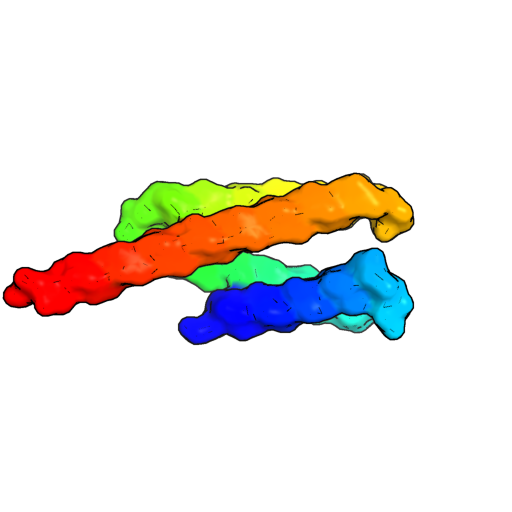A 1 84 ? 5.656 -6.281 1.168 1.00 94.44 84 VAL A O 1
ATOM 618 N N . GLY A 1 85 ? 7.805 -6.365 1.811 1.00 96.00 85 GLY A N 1
ATOM 619 C CA . GLY A 1 85 ? 7.528 -6.833 3.170 1.00 96.00 85 GLY A CA 1
ATOM 620 C C . GLY A 1 85 ? 6.633 -5.873 3.959 1.00 96.00 85 GLY A C 1
ATOM 621 O O . GLY A 1 85 ? 5.664 -6.307 4.583 1.00 96.00 85 GLY A O 1
ATOM 622 N N . LEU A 1 86 ? 6.901 -4.565 3.878 1.00 96.50 86 LEU A N 1
ATOM 623 C CA . LEU A 1 86 ? 6.077 -3.532 4.511 1.00 96.50 86 LEU A CA 1
ATOM 624 C C . LEU A 1 86 ? 4.657 -3.501 3.933 1.00 96.50 86 LEU A C 1
ATOM 626 O O . LEU A 1 86 ? 3.697 -3.418 4.701 1.00 96.50 86 LEU A O 1
ATOM 630 N N . MET A 1 87 ? 4.508 -3.611 2.607 1.00 96.19 87 MET A N 1
ATOM 631 C CA . MET A 1 87 ? 3.189 -3.628 1.962 1.00 96.19 87 MET A CA 1
ATOM 632 C C . MET A 1 87 ? 2.375 -4.858 2.376 1.00 96.19 87 MET A C 1
ATOM 634 O O . MET A 1 87 ? 1.199 -4.734 2.718 1.00 96.19 87 MET A O 1
ATOM 638 N N . LEU A 1 88 ? 2.997 -6.041 2.401 1.00 96.94 88 LEU A N 1
ATOM 639 C CA . LEU A 1 88 ? 2.338 -7.279 2.820 1.00 96.94 88 LEU A CA 1
ATOM 640 C C . LEU A 1 88 ? 1.902 -7.223 4.285 1.00 96.94 88 LEU A C 1
ATOM 642 O O . LEU A 1 88 ? 0.776 -7.606 4.607 1.00 96.94 88 LEU A O 1
ATOM 646 N N . LEU A 1 89 ? 2.761 -6.702 5.164 1.00 97.38 89 LEU A N 1
ATOM 647 C CA . LEU A 1 89 ? 2.421 -6.511 6.569 1.00 97.38 89 LEU A CA 1
ATOM 648 C C . LEU A 1 89 ? 1.250 -5.533 6.729 1.00 97.38 89 LEU A C 1
ATOM 650 O O . LEU A 1 89 ? 0.308 -5.829 7.462 1.00 97.38 89 LEU A O 1
ATOM 654 N N . ALA A 1 90 ? 1.268 -4.404 6.016 1.00 96.31 90 ALA A N 1
ATOM 655 C CA . ALA A 1 90 ? 0.186 -3.425 6.051 1.00 96.31 90 ALA A CA 1
ATOM 656 C C . ALA A 1 90 ? -1.159 -4.043 5.634 1.00 96.31 90 ALA A C 1
ATOM 658 O O . ALA A 1 90 ? -2.159 -3.885 6.336 1.00 96.31 90 ALA A O 1
ATOM 659 N N . VAL A 1 91 ? -1.184 -4.803 4.537 1.00 96.31 91 VAL A N 1
ATOM 660 C CA . VAL A 1 91 ? -2.397 -5.493 4.074 1.00 96.31 91 VAL A CA 1
ATOM 661 C C . VAL A 1 91 ? -2.868 -6.527 5.090 1.00 96.31 91 VAL A C 1
ATOM 663 O O . VAL A 1 91 ? -4.049 -6.541 5.430 1.00 96.31 91 VAL A O 1
ATOM 666 N N . ALA A 1 92 ? -1.966 -7.352 5.628 1.00 95.69 92 ALA A N 1
ATOM 667 C CA . ALA A 1 92 ? -2.320 -8.360 6.625 1.00 95.69 92 ALA A CA 1
ATOM 668 C C . ALA A 1 92 ? -2.963 -7.732 7.874 1.00 95.69 92 ALA A C 1
ATOM 670 O O . ALA A 1 92 ? -3.992 -8.214 8.354 1.00 95.69 92 ALA A O 1
ATOM 671 N N . LEU A 1 93 ? -2.402 -6.624 8.370 1.00 95.50 93 LEU A N 1
ATOM 672 C CA . LEU A 1 93 ? -2.955 -5.879 9.503 1.00 95.50 93 LEU A CA 1
ATOM 673 C C . LEU A 1 93 ? -4.370 -5.362 9.213 1.00 95.50 93 LEU A C 1
ATOM 675 O O . LEU A 1 93 ? -5.255 -5.472 10.064 1.00 95.50 93 LEU A O 1
ATOM 679 N N . VAL A 1 94 ? -4.600 -4.838 8.009 1.00 94.44 94 VAL A N 1
ATOM 680 C CA . VAL A 1 94 ? -5.899 -4.289 7.591 1.00 94.44 94 VAL A CA 1
ATOM 681 C C . VAL A 1 94 ? -6.939 -5.389 7.443 1.00 94.44 94 VAL A C 1
ATOM 683 O O . VAL A 1 94 ? -8.049 -5.245 7.950 1.00 94.44 94 VAL A O 1
ATOM 686 N N . GLU A 1 95 ? -6.586 -6.509 6.816 1.00 93.19 95 GLU A N 1
ATOM 687 C CA . GLU A 1 95 ? -7.481 -7.658 6.655 1.00 93.19 95 GLU A CA 1
ATOM 688 C C . GLU A 1 95 ? -7.905 -8.240 8.012 1.00 93.19 95 GLU A C 1
ATOM 690 O O . GLU A 1 95 ? -9.089 -8.506 8.242 1.00 93.19 95 GLU A O 1
ATOM 695 N N . VAL A 1 96 ? -6.966 -8.358 8.959 1.00 92.12 96 VAL A N 1
ATOM 696 C CA . VAL A 1 96 ? -7.271 -8.792 10.332 1.00 92.12 96 VAL A CA 1
ATOM 697 C C . VAL A 1 96 ? -8.155 -7.771 11.053 1.00 92.12 96 VAL A C 1
ATOM 699 O O . VAL A 1 96 ? -9.116 -8.160 11.723 1.00 92.12 96 VAL A O 1
ATOM 702 N N . ALA A 1 97 ? -7.861 -6.475 10.925 1.00 88.38 97 ALA A N 1
ATOM 703 C CA . ALA A 1 97 ? -8.630 -5.413 11.565 1.00 88.38 97 ALA A CA 1
ATOM 704 C C . ALA A 1 97 ? -10.083 -5.376 11.062 1.00 88.38 97 ALA A C 1
ATOM 706 O O . ALA A 1 97 ? -11.012 -5.406 11.870 1.00 88.38 97 ALA A O 1
ATOM 707 N N . VAL A 1 98 ? -10.285 -5.390 9.743 1.00 86.06 98 VAL A N 1
ATOM 708 C CA . VAL A 1 98 ? -11.614 -5.385 9.111 1.00 86.06 98 VAL A CA 1
ATOM 709 C C . VAL A 1 98 ? -12.383 -6.671 9.430 1.00 86.06 98 VAL A C 1
ATOM 711 O O . VAL A 1 98 ? -13.566 -6.614 9.778 1.00 86.06 98 VAL A O 1
ATOM 714 N N . GLY A 1 99 ? -11.716 -7.831 9.396 1.00 82.00 99 GLY A N 1
ATOM 715 C CA . GLY A 1 99 ? -12.331 -9.117 9.733 1.00 82.00 99 GLY A CA 1
ATOM 716 C C . GLY A 1 99 ? -12.846 -9.192 11.175 1.00 82.00 99 GLY A C 1
ATOM 717 O O . GLY A 1 99 ? -13.866 -9.833 11.433 1.00 82.00 99 GLY A O 1
ATOM 718 N N . ARG A 1 100 ? -12.186 -8.511 12.121 1.00 76.81 100 ARG A N 1
ATOM 719 C CA . ARG A 1 100 ? -12.641 -8.417 13.520 1.00 76.81 100 ARG A CA 1
ATOM 720 C C . ARG A 1 100 ? -13.844 -7.488 13.679 1.00 76.81 100 ARG A C 1
ATOM 722 O O . ARG A 1 100 ? -14.780 -7.846 14.393 1.00 76.81 100 ARG A O 1
ATOM 729 N N . THR A 1 101 ? -13.858 -6.344 12.995 1.00 68.38 101 THR A N 1
ATOM 730 C CA . THR A 1 101 ? -14.984 -5.396 13.040 1.00 68.38 101 THR A CA 1
ATOM 731 C C . THR A 1 101 ? -16.273 -6.038 12.519 1.00 68.38 101 THR A C 1
ATOM 733 O O . THR A 1 101 ? -17.314 -5.936 13.164 1.00 68.38 101 THR A O 1
ATOM 736 N N . SER A 1 102 ? -16.197 -6.790 11.415 1.00 63.25 102 SER A N 1
ATOM 737 C CA . SER A 1 102 ? -17.368 -7.459 10.831 1.00 63.25 102 SER A CA 1
ATOM 738 C C . SER A 1 102 ? -17.963 -8.556 11.723 1.00 63.25 102 SER A C 1
ATOM 740 O O . SER A 1 102 ? -19.173 -8.763 11.684 1.00 63.25 102 SER A O 1
ATOM 742 N N . ARG A 1 103 ? -17.150 -9.259 12.526 1.00 64.19 103 ARG A N 1
ATOM 743 C CA . ARG A 1 103 ? -17.655 -10.274 13.473 1.00 64.19 103 ARG A CA 1
ATOM 744 C C . ARG A 1 103 ? -18.322 -9.656 14.693 1.00 64.19 103 ARG A C 1
ATOM 746 O O . ARG A 1 103 ? -19.251 -10.236 15.227 1.00 64.19 103 ARG A O 1
ATOM 753 N N . ARG A 1 104 ? -17.860 -8.492 15.152 1.00 61.97 104 ARG A N 1
ATOM 754 C CA . ARG A 1 104 ? -18.467 -7.836 16.317 1.00 61.97 104 ARG A CA 1
ATOM 755 C C . ARG A 1 104 ? -19.871 -7.309 16.010 1.00 61.97 104 ARG A C 1
ATOM 757 O O . ARG A 1 104 ? -20.713 -7.316 16.894 1.00 61.97 104 ARG A O 1
ATOM 764 N N . ALA A 1 105 ? -20.128 -6.902 14.768 1.00 59.09 105 ALA A N 1
ATOM 765 C CA . ALA A 1 105 ? -21.429 -6.392 14.337 1.00 59.09 105 ALA A CA 1
ATOM 766 C C . ALA A 1 105 ? -22.523 -7.470 14.189 1.00 59.09 105 ALA A C 1
ATOM 768 O O . ALA A 1 105 ? -23.694 -7.122 14.173 1.00 59.09 105 ALA A O 1
ATOM 769 N N . THR A 1 106 ? -22.169 -8.754 14.069 1.00 61.06 106 THR A N 1
ATOM 770 C CA . THR A 1 106 ? -23.128 -9.858 13.845 1.00 61.06 106 THR A CA 1
ATOM 771 C C . THR A 1 106 ? -23.515 -10.625 15.109 1.00 61.06 106 THR A C 1
ATOM 773 O O . THR A 1 106 ? -24.361 -11.510 15.044 1.00 61.06 106 THR A O 1
ATOM 776 N N . VAL A 1 107 ? -22.892 -10.318 16.249 1.00 55.88 107 VAL A N 1
ATOM 777 C CA . VAL A 1 107 ? -23.137 -10.985 17.545 1.00 55.88 107 VAL A CA 1
ATOM 778 C C . VAL A 1 107 ? -24.054 -10.141 18.453 1.00 55.88 107 VAL A C 1
ATOM 780 O O . VAL A 1 107 ? -24.317 -10.516 19.593 1.00 55.88 107 VAL A O 1
ATOM 783 N N . HIS A 1 108 ? -24.552 -9.009 17.950 1.00 43.59 108 HIS A N 1
ATOM 784 C CA . HIS A 1 108 ? -25.546 -8.153 18.600 1.00 43.59 108 HIS A CA 1
ATOM 785 C C . HIS A 1 108 ? -26.888 -8.271 17.881 1.00 43.59 108 HIS A C 1
ATOM 787 O O . HIS A 1 108 ? -27.913 -8.189 18.590 1.00 43.59 108 HIS A O 1
#

Foldseek 3Di:
DLLVVLLVLLVVLLVCCLVVVDPDDPVSVVSNVVSLVSNLVVLVVCCVVLVDVLSVVLSVLSVVLVVLCVPDDVPDNPSSVSSVVSNVSSVVSVVVSVVVSVVVVVVD

pLDDT: mean 89.39, std 10.74, range [43.59, 97.44]